Protein AF-A0A8J6J6Y8-F1 (afdb_monomer_lite)

Foldseek 3Di:
DLLEDDCLLCLLFLVQLCVVVVHDSVVSLVQVVVLLCVLHNPGDGHDAPPSSDDRSVVSNVSCVPDDPVSVVVRVVNSVQLVQQCVVCVVVSVVCVVVSVSVVSSVSSVPTGRPDDPDPPPPPPPDD

Organism: NCBI:txid2763053

Radius of gyration: 16.05 Å; chains: 1; bounding box: 37×55×37 Å

Structure (mmCIF, N/CA/C/O backbone):
data_AF-A0A8J6J6Y8-F1
#
_entry.id   AF-A0A8J6J6Y8-F1
#
loop_
_atom_site.group_PDB
_atom_site.id
_atom_site.type_symbol
_atom_site.label_atom_id
_atom_site.label_alt_id
_atom_site.label_comp_id
_atom_site.label_asym_id
_atom_site.label_entity_id
_atom_site.label_seq_id
_atom_site.pdbx_PDB_ins_code
_atom_site.Cartn_x
_atom_site.Cartn_y
_atom_site.Cartn_z
_atom_site.occupancy
_atom_site.B_iso_or_equiv
_atom_site.auth_seq_id
_atom_site.auth_comp_id
_atom_site.auth_asym_id
_atom_site.auth_atom_id
_atom_site.pdbx_PDB_model_num
ATOM 1 N N . MET A 1 1 ? 2.526 -1.814 -23.075 1.00 40.38 1 MET A N 1
ATOM 2 C CA . MET A 1 1 ? 2.090 -1.157 -21.821 1.00 40.38 1 MET A CA 1
ATOM 3 C C . MET A 1 1 ? 3.292 -1.077 -20.902 1.00 40.38 1 MET A C 1
ATOM 5 O O . MET A 1 1 ? 4.037 -2.046 -20.850 1.00 40.38 1 MET A O 1
ATOM 9 N N . LYS A 1 2 ? 3.522 0.053 -20.223 1.00 50.78 2 LYS A N 1
ATOM 10 C CA . LYS A 1 2 ? 4.503 0.088 -19.131 1.00 50.78 2 LYS A CA 1
ATOM 11 C C . LYS A 1 2 ? 3.920 -0.752 -17.997 1.00 50.78 2 LYS A C 1
ATOM 13 O O . LYS A 1 2 ? 2.890 -0.375 -17.447 1.00 50.78 2 LYS A O 1
ATOM 18 N N . ASN A 1 3 ? 4.520 -1.904 -17.711 1.00 62.97 3 ASN A N 1
ATOM 19 C CA . ASN A 1 3 ? 4.156 -2.694 -16.540 1.00 62.97 3 ASN A CA 1
ATOM 20 C C . ASN A 1 3 ? 4.501 -1.850 -15.311 1.00 62.97 3 ASN A C 1
ATOM 22 O O . ASN A 1 3 ? 5.673 -1.640 -15.021 1.00 62.97 3 ASN A O 1
ATOM 26 N N . THR A 1 4 ? 3.489 -1.317 -14.637 1.00 80.69 4 THR A N 1
ATOM 27 C CA . THR A 1 4 ? 3.646 -0.588 -13.378 1.00 80.69 4 THR A CA 1
ATOM 28 C C . THR A 1 4 ? 2.676 -1.159 -12.355 1.00 80.69 4 THR A C 1
ATOM 30 O O . THR A 1 4 ? 1.656 -1.751 -12.714 1.00 80.69 4 THR A O 1
ATOM 33 N N . ILE A 1 5 ? 3.015 -1.022 -11.081 1.00 91.75 5 ILE A N 1
ATOM 34 C CA . ILE A 1 5 ? 2.171 -1.463 -9.974 1.00 91.75 5 ILE A CA 1
ATOM 35 C C . ILE A 1 5 ? 1.119 -0.383 -9.714 1.00 91.75 5 ILE A C 1
ATOM 37 O O . ILE A 1 5 ? 1.456 0.789 -9.554 1.00 91.75 5 ILE A O 1
ATOM 41 N N . ASN A 1 6 ? -0.154 -0.779 -9.658 1.00 92.94 6 ASN A N 1
ATOM 42 C CA . ASN A 1 6 ? -1.210 0.083 -9.136 1.00 92.94 6 ASN A CA 1
ATOM 43 C C . ASN A 1 6 ? -1.207 0.001 -7.603 1.00 92.94 6 ASN A C 1
ATOM 45 O O . ASN A 1 6 ? -1.471 -1.062 -7.043 1.00 92.94 6 ASN A O 1
ATOM 49 N N . PHE A 1 7 ? -0.917 1.120 -6.939 1.00 96.56 7 PHE A N 1
ATOM 50 C CA . PHE A 1 7 ? -0.838 1.198 -5.480 1.00 96.56 7 PHE A CA 1
ATOM 51 C C . PHE A 1 7 ? -2.187 1.447 -4.794 1.00 96.56 7 PHE A C 1
ATOM 53 O O . PHE A 1 7 ? -2.309 1.159 -3.607 1.00 96.56 7 PHE A O 1
ATOM 60 N N . ASN A 1 8 ? -3.219 1.922 -5.503 1.00 96.94 8 ASN A N 1
ATOM 61 C CA . ASN A 1 8 ? -4.507 2.251 -4.876 1.00 96.94 8 ASN A CA 1
ATOM 62 C C . ASN A 1 8 ? -5.151 1.049 -4.154 1.00 96.94 8 ASN A C 1
ATOM 64 O O . ASN A 1 8 ? -5.543 1.216 -2.994 1.00 96.94 8 ASN A O 1
ATOM 68 N N . PRO A 1 9 ? -5.170 -0.174 -4.731 1.00 96.88 9 PRO A N 1
ATOM 69 C CA . PRO A 1 9 ? -5.658 -1.364 -4.029 1.00 96.88 9 PRO A CA 1
ATOM 70 C C . PRO A 1 9 ? -4.822 -1.757 -2.802 1.00 96.88 9 PRO A C 1
ATOM 72 O O . PRO A 1 9 ? -5.312 -2.471 -1.935 1.00 96.88 9 PRO A O 1
ATOM 75 N N . LEU A 1 10 ? -3.573 -1.286 -2.703 1.00 97.44 10 LEU A N 1
ATOM 76 C CA . LEU A 1 10 ? -2.666 -1.568 -1.584 1.00 97.44 10 LEU A CA 1
ATOM 77 C C . LEU A 1 10 ? -2.841 -0.589 -0.411 1.00 97.44 10 LEU A C 1
ATOM 79 O O . LEU A 1 10 ? -2.129 -0.684 0.589 1.00 97.44 10 LEU A O 1
ATOM 83 N N . THR A 1 11 ? -3.792 0.345 -0.497 1.00 98.25 11 THR A N 1
ATOM 84 C CA . THR A 1 11 ? -4.048 1.331 0.564 1.00 98.25 11 THR A CA 1
ATOM 85 C C . THR A 1 11 ? -4.432 0.685 1.901 1.00 98.25 11 THR A C 1
ATOM 87 O O . THR A 1 11 ? -3.852 1.066 2.912 1.00 98.25 11 THR A O 1
ATOM 90 N N . PRO A 1 12 ? -5.307 -0.334 1.975 1.00 98.50 12 PRO A N 1
ATOM 91 C CA . PRO A 1 12 ? -5.529 -1.041 3.238 1.00 98.50 12 PRO A CA 1
ATOM 92 C C . PRO A 1 12 ? -4.272 -1.775 3.730 1.00 98.50 12 PRO A C 1
ATOM 94 O O . PRO A 1 12 ? -3.987 -1.779 4.926 1.00 98.50 12 PRO A O 1
ATOM 97 N N . ALA A 1 13 ? -3.479 -2.343 2.814 1.00 98.19 13 ALA A N 1
ATOM 98 C CA . ALA A 1 13 ? -2.278 -3.104 3.152 1.00 98.19 13 ALA A CA 1
ATOM 99 C C . ALA A 1 13 ? -1.204 -2.242 3.836 1.00 98.19 13 ALA A C 1
ATOM 101 O O . ALA A 1 13 ? -0.599 -2.692 4.804 1.00 98.19 13 ALA A O 1
ATOM 102 N N . VAL A 1 14 ? -0.984 -0.990 3.407 1.00 98.19 14 VAL A N 1
ATOM 103 C CA . VAL A 1 14 ? 0.005 -0.118 4.076 1.00 98.19 14 VAL A CA 1
ATOM 104 C C . VAL A 1 14 ? -0.416 0.274 5.492 1.00 98.19 14 VAL A C 1
ATOM 106 O O . VAL A 1 14 ? 0.434 0.360 6.375 1.00 98.19 14 VAL A O 1
ATOM 109 N N . PHE A 1 15 ? -1.718 0.444 5.737 1.00 98.38 15 PHE A N 1
ATOM 110 C CA . PHE A 1 15 ? -2.241 0.670 7.087 1.00 98.38 15 PHE A CA 1
ATOM 111 C C . PHE A 1 15 ? -2.091 -0.588 7.945 1.00 98.38 15 PHE A C 1
ATOM 113 O O . PHE A 1 15 ? -1.621 -0.496 9.076 1.00 98.38 15 PHE A O 1
ATOM 120 N N . ALA A 1 16 ? -2.396 -1.763 7.390 1.00 98.19 16 ALA A N 1
ATOM 121 C CA . ALA A 1 16 ? -2.228 -3.038 8.077 1.00 98.19 16 ALA A CA 1
ATOM 122 C C . ALA A 1 16 ? -0.757 -3.333 8.421 1.00 98.19 16 ALA A C 1
ATOM 124 O O . ALA A 1 16 ? -0.476 -3.846 9.502 1.00 98.19 16 ALA A O 1
ATOM 125 N N . VAL A 1 17 ? 0.191 -2.991 7.540 1.00 98.31 17 VAL A N 1
ATOM 126 C CA . VAL A 1 17 ? 1.634 -3.064 7.831 1.00 98.31 17 VAL A CA 1
ATOM 127 C C . VAL A 1 17 ? 2.016 -2.051 8.914 1.00 98.31 17 VAL A C 1
ATOM 129 O O . VAL A 1 17 ? 2.702 -2.415 9.867 1.00 98.31 17 VAL A O 1
ATOM 132 N N . GLY A 1 18 ? 1.566 -0.798 8.808 1.00 97.75 18 GLY A N 1
ATOM 133 C CA . GLY A 1 18 ? 1.883 0.247 9.785 1.00 97.75 18 GLY A CA 1
ATOM 134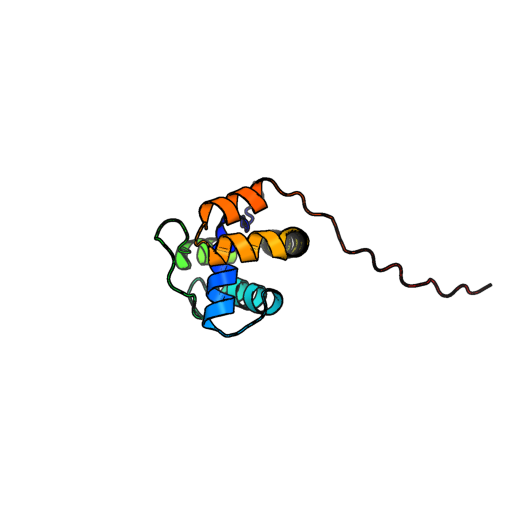 C C . GLY A 1 18 ? 1.399 -0.092 11.193 1.00 97.75 18 GLY A C 1
ATOM 135 O O . GLY A 1 18 ? 2.180 -0.046 12.140 1.00 97.75 18 GLY A O 1
ATOM 136 N N . GLU A 1 19 ? 0.143 -0.520 11.324 1.00 97.38 19 GLU A N 1
ATOM 137 C CA . GLU A 1 19 ? -0.449 -0.917 12.604 1.00 97.38 19 GLU A CA 1
ATOM 138 C C . GLU A 1 19 ? 0.258 -2.142 13.197 1.00 97.38 19 GLU A C 1
ATOM 140 O O . GLU A 1 19 ? 0.590 -2.159 14.381 1.00 97.38 19 GLU A O 1
ATOM 145 N N . LYS A 1 20 ? 0.562 -3.153 12.374 1.00 98.00 20 LYS A N 1
ATOM 146 C CA . LYS A 1 20 ? 1.191 -4.393 12.846 1.00 98.00 20 LYS A CA 1
ATOM 147 C C . LYS A 1 20 ? 2.633 -4.206 13.320 1.00 98.00 20 LYS A C 1
ATOM 149 O O . LYS A 1 20 ? 3.080 -4.963 14.179 1.00 98.00 20 LYS A O 1
ATOM 154 N N . ASN A 1 21 ? 3.350 -3.230 12.766 1.00 97.19 21 ASN A N 1
ATOM 155 C CA . ASN A 1 21 ? 4.752 -2.968 13.098 1.00 97.19 21 ASN A CA 1
ATOM 156 C C . ASN A 1 21 ? 4.953 -1.727 13.984 1.00 97.19 21 ASN A C 1
ATOM 158 O O . ASN A 1 21 ? 6.102 -1.381 14.261 1.00 97.19 21 ASN A O 1
ATOM 162 N N . ASP A 1 22 ? 3.873 -1.071 14.424 1.00 96.69 22 ASP A N 1
ATOM 163 C CA . ASP A 1 22 ? 3.904 0.186 15.185 1.00 96.69 22 ASP A CA 1
ATOM 164 C C . ASP A 1 22 ? 4.743 1.270 14.481 1.00 96.69 22 ASP A C 1
ATOM 166 O O . ASP A 1 22 ? 5.762 1.754 14.984 1.00 96.69 22 ASP A O 1
ATOM 170 N N . ARG A 1 23 ? 4.379 1.579 13.231 1.00 96.88 23 ARG A N 1
ATOM 171 C CA . ARG A 1 23 ? 5.089 2.538 12.371 1.00 96.88 23 ARG A CA 1
ATOM 172 C C . ARG A 1 23 ? 4.140 3.536 11.731 1.00 96.88 23 ARG A C 1
ATOM 174 O O . ARG A 1 23 ? 2.995 3.221 11.413 1.00 96.88 23 ARG A O 1
ATOM 181 N N . ASP A 1 24 ? 4.651 4.742 11.488 1.00 93.56 24 ASP A N 1
ATOM 182 C CA . ASP A 1 24 ? 3.952 5.720 10.663 1.00 93.56 24 ASP A CA 1
ATOM 183 C C . ASP A 1 24 ? 3.837 5.243 9.203 1.00 93.56 24 ASP A C 1
ATOM 185 O O . ASP A 1 24 ? 4.587 4.380 8.742 1.00 93.56 24 ASP A O 1
ATOM 189 N N . ILE A 1 25 ? 2.897 5.830 8.457 1.00 92.00 25 ILE A N 1
ATOM 190 C CA . ILE A 1 25 ? 2.593 5.423 7.076 1.00 92.00 25 ILE A CA 1
ATOM 191 C C . ILE A 1 25 ? 3.774 5.622 6.116 1.00 92.00 25 ILE A C 1
ATOM 193 O O . ILE A 1 25 ? 3.871 4.900 5.126 1.00 92.00 25 ILE A O 1
ATOM 197 N N . GLY A 1 26 ? 4.678 6.569 6.387 1.00 92.06 26 GLY A N 1
ATOM 198 C CA . GLY A 1 26 ? 5.881 6.753 5.577 1.00 92.06 26 GLY A CA 1
ATOM 199 C C . GLY A 1 26 ? 6.794 5.535 5.672 1.00 92.06 26 GLY A C 1
ATOM 200 O O . GLY A 1 26 ? 7.119 4.934 4.651 1.00 92.06 26 GLY A O 1
ATOM 201 N N . VAL A 1 27 ? 7.120 5.120 6.896 1.00 95.94 27 VAL A N 1
ATOM 202 C CA . VAL A 1 27 ? 7.929 3.914 7.138 1.00 95.94 27 VAL A CA 1
ATOM 203 C C . VAL A 1 27 ? 7.184 2.647 6.702 1.00 95.94 27 VAL A C 1
ATOM 205 O O . VAL A 1 27 ? 7.776 1.758 6.091 1.00 95.94 27 VAL A O 1
ATOM 208 N N . ALA A 1 28 ? 5.874 2.565 6.940 1.00 97.44 28 ALA A N 1
ATOM 209 C CA . ALA A 1 28 ? 5.064 1.431 6.501 1.00 97.44 28 ALA A CA 1
ATOM 210 C C . ALA A 1 28 ? 5.049 1.270 4.970 1.00 97.44 28 ALA A C 1
ATOM 212 O O . ALA A 1 28 ? 5.009 0.145 4.473 1.00 97.44 28 ALA A O 1
ATOM 213 N N . ALA A 1 29 ? 5.118 2.367 4.206 1.00 97.31 29 ALA A N 1
ATOM 214 C CA . ALA A 1 29 ? 5.209 2.313 2.749 1.00 97.31 29 ALA A CA 1
ATOM 215 C C . ALA A 1 29 ? 6.545 1.723 2.270 1.00 97.31 29 ALA A C 1
ATOM 217 O O . ALA A 1 29 ? 6.556 0.932 1.324 1.00 97.31 29 ALA A O 1
ATOM 218 N N . ASP A 1 30 ? 7.654 2.033 2.947 1.00 97.62 30 ASP A N 1
ATOM 219 C CA . ASP A 1 30 ? 8.953 1.411 2.669 1.00 97.62 30 ASP A CA 1
ATOM 220 C C . ASP A 1 30 ? 8.932 -0.093 2.987 1.00 97.62 30 ASP A C 1
ATOM 222 O O . ASP A 1 30 ? 9.410 -0.908 2.192 1.00 97.62 30 ASP A O 1
ATOM 226 N N . MET A 1 31 ? 8.305 -0.476 4.103 1.00 98.38 31 MET A N 1
ATOM 227 C CA . MET A 1 31 ? 8.109 -1.877 4.496 1.00 98.38 31 MET A CA 1
ATOM 228 C C . MET A 1 31 ? 7.228 -2.641 3.495 1.00 98.38 31 MET A C 1
ATOM 230 O O . MET A 1 31 ? 7.562 -3.761 3.100 1.00 98.38 31 MET A O 1
ATOM 234 N N . LEU A 1 32 ? 6.138 -2.024 3.025 1.00 98.12 32 LEU A N 1
ATOM 235 C CA . LEU A 1 32 ? 5.280 -2.567 1.969 1.00 98.12 32 LEU A CA 1
ATOM 236 C C . LEU A 1 32 ? 6.072 -2.771 0.669 1.00 98.12 32 LEU A C 1
ATOM 238 O O . LEU A 1 32 ? 5.975 -3.822 0.036 1.00 98.12 32 LEU A O 1
ATOM 242 N N . MET A 1 33 ? 6.890 -1.792 0.278 1.00 97.88 33 MET A N 1
ATOM 243 C CA . MET A 1 33 ? 7.750 -1.913 -0.900 1.00 97.88 33 MET A CA 1
ATOM 244 C C . MET A 1 33 ? 8.794 -3.015 -0.756 1.00 97.88 33 MET A C 1
ATOM 246 O O . MET A 1 33 ? 9.106 -3.678 -1.745 1.00 97.88 33 MET A O 1
ATOM 250 N N . GLN A 1 34 ? 9.328 -3.244 0.443 1.00 98.06 34 GLN A N 1
ATOM 251 C CA . GLN A 1 34 ? 10.205 -4.382 0.693 1.00 98.06 34 GLN A CA 1
ATOM 252 C C . GLN A 1 34 ? 9.464 -5.711 0.490 1.00 98.06 34 GLN A C 1
ATOM 254 O O . GLN A 1 34 ? 9.981 -6.570 -0.221 1.00 98.06 34 GLN A O 1
ATOM 259 N N . ASN A 1 35 ? 8.235 -5.852 0.999 1.00 98.31 35 ASN A N 1
ATOM 260 C CA . ASN A 1 35 ? 7.421 -7.051 0.755 1.00 98.31 35 ASN A CA 1
ATOM 261 C C . ASN A 1 35 ? 7.194 -7.296 -0.744 1.00 98.31 35 ASN A C 1
ATOM 263 O O . ASN A 1 35 ? 7.330 -8.421 -1.224 1.00 98.31 35 ASN A O 1
ATOM 267 N N . ILE A 1 36 ? 6.910 -6.232 -1.505 1.00 97.69 36 ILE A N 1
ATOM 268 C CA . ILE A 1 36 ? 6.773 -6.299 -2.967 1.00 97.69 36 ILE A CA 1
ATOM 269 C C . ILE A 1 36 ? 8.081 -6.760 -3.616 1.00 97.69 36 ILE A C 1
ATOM 271 O O . ILE A 1 36 ? 8.061 -7.670 -4.437 1.00 97.69 36 ILE A O 1
ATOM 275 N N . ARG A 1 37 ? 9.223 -6.162 -3.255 1.00 97.44 37 ARG A N 1
ATOM 276 C CA . ARG A 1 37 ? 10.536 -6.512 -3.829 1.00 97.44 37 ARG A CA 1
ATOM 277 C C . ARG A 1 37 ? 10.920 -7.960 -3.553 1.00 97.44 37 ARG A C 1
ATOM 279 O O . ARG A 1 37 ? 11.509 -8.601 -4.417 1.00 97.44 37 ARG A O 1
ATOM 286 N N . GLU A 1 38 ? 10.595 -8.460 -2.366 1.00 97.69 38 GLU A N 1
ATOM 287 C CA . GLU A 1 38 ? 10.905 -9.830 -1.961 1.00 97.69 38 GLU A CA 1
ATOM 288 C C . GLU A 1 38 ? 9.854 -10.850 -2.422 1.00 97.69 38 GLU A C 1
ATOM 290 O O . GLU A 1 38 ? 10.103 -12.053 -2.368 1.00 97.69 38 GLU A O 1
ATOM 295 N N . GLY A 1 39 ? 8.682 -10.394 -2.873 1.00 97.81 39 GLY A N 1
ATOM 296 C CA . GLY A 1 39 ? 7.570 -11.259 -3.266 1.00 97.81 39 GLY A CA 1
ATOM 297 C C . GLY A 1 39 ? 7.013 -12.107 -2.123 1.00 97.81 39 GLY A C 1
ATOM 298 O O . GLY A 1 39 ? 6.434 -13.166 -2.360 1.00 97.81 39 GLY A O 1
ATOM 299 N N . ARG A 1 40 ? 7.204 -11.658 -0.881 1.00 97.94 40 ARG A N 1
ATOM 300 C CA . ARG A 1 40 ? 6.748 -12.322 0.344 1.00 97.94 40 ARG A CA 1
ATOM 301 C C . ARG A 1 40 ? 6.541 -11.298 1.452 1.00 97.94 40 ARG A C 1
ATOM 303 O O . ARG A 1 40 ? 7.034 -10.176 1.383 1.00 97.94 40 ARG A O 1
ATOM 310 N N . GLU A 1 41 ? 5.880 -11.722 2.515 1.00 96.50 41 GLU A N 1
ATOM 311 C CA . GLU A 1 41 ? 5.714 -10.922 3.723 1.00 96.50 41 GLU A CA 1
ATOM 312 C C . GLU A 1 41 ? 7.004 -10.937 4.562 1.00 96.50 41 GLU A C 1
ATOM 314 O O . GLU A 1 41 ? 7.205 -11.791 5.423 1.00 96.50 41 GLU A O 1
ATOM 319 N N . ALA A 1 42 ? 7.936 -10.034 4.251 1.00 96.44 42 ALA A N 1
ATOM 320 C CA . ALA A 1 42 ? 9.150 -9.814 5.042 1.00 96.44 42 ALA A CA 1
ATOM 321 C C . ALA A 1 42 ? 8.867 -8.947 6.280 1.00 96.44 42 ALA A C 1
ATOM 323 O O . ALA A 1 42 ? 9.456 -9.147 7.340 1.00 96.44 42 ALA A O 1
ATOM 324 N N . ASN A 1 43 ? 7.932 -8.013 6.127 1.00 97.62 43 ASN A N 1
ATOM 325 C CA . ASN A 1 43 ? 7.366 -7.159 7.153 1.00 97.62 43 ASN A CA 1
ATOM 326 C C . ASN A 1 43 ? 5.911 -7.564 7.381 1.00 97.62 43 ASN A C 1
ATOM 328 O O . ASN A 1 43 ? 5.125 -7.584 6.432 1.00 97.62 43 ASN A O 1
ATOM 332 N N . THR A 1 44 ? 5.562 -7.863 8.631 1.00 96.38 44 THR A N 1
ATOM 333 C CA . THR A 1 44 ? 4.254 -8.434 8.978 1.00 96.38 44 THR A CA 1
ATOM 334 C C . THR A 1 44 ? 3.116 -7.476 8.628 1.00 96.38 44 THR A C 1
ATOM 336 O O . THR A 1 44 ? 3.192 -6.286 8.925 1.00 96.38 44 THR A O 1
ATOM 339 N N . MET A 1 45 ? 2.041 -7.985 8.048 1.00 96.12 45 MET A N 1
ATOM 340 C CA . MET A 1 45 ? 0.804 -7.270 7.767 1.00 96.12 45 MET A CA 1
ATOM 341 C C . MET A 1 45 ? -0.280 -7.748 8.739 1.00 96.12 45 MET A C 1
ATOM 343 O O . MET A 1 45 ? -0.352 -8.924 9.087 1.00 96.12 45 MET A O 1
ATOM 347 N N . GLY A 1 46 ? -1.116 -6.831 9.225 1.00 93.75 46 GLY A N 1
ATOM 348 C CA . GLY A 1 46 ? -2.327 -7.209 9.955 1.00 93.75 46 GLY A CA 1
ATOM 349 C C . GLY A 1 46 ? -3.316 -7.983 9.074 1.00 93.75 46 GLY A C 1
ATOM 350 O O . GLY A 1 46 ? -3.300 -7.861 7.848 1.00 93.75 46 GLY A O 1
ATOM 351 N N . ASP A 1 47 ? -4.203 -8.754 9.704 1.00 93.69 47 ASP A N 1
ATOM 352 C CA . ASP A 1 47 ? -5.228 -9.511 8.985 1.00 93.69 47 ASP A CA 1
ATOM 353 C C . ASP A 1 47 ? -6.200 -8.576 8.256 1.00 93.69 47 ASP A C 1
ATOM 355 O O . ASP A 1 47 ? -6.777 -7.656 8.841 1.00 93.69 47 ASP A O 1
ATOM 359 N N . LEU A 1 48 ? -6.419 -8.856 6.972 1.00 96.94 48 LEU A N 1
ATOM 360 C CA . LEU A 1 48 ? -7.395 -8.177 6.125 1.00 96.94 48 LEU A CA 1
ATOM 361 C C . LEU A 1 48 ? -8.351 -9.196 5.491 1.00 96.94 48 LEU A C 1
ATOM 363 O O . LEU A 1 48 ? -7.965 -10.353 5.279 1.00 96.94 48 LEU A O 1
ATOM 367 N N . PRO A 1 49 ? -9.583 -8.781 5.132 1.00 96.94 49 PRO A N 1
ATOM 368 C CA . PRO A 1 49 ? -10.462 -9.592 4.299 1.00 96.94 49 PRO A CA 1
ATOM 369 C C . PRO A 1 49 ? -9.763 -9.999 3.000 1.00 96.94 49 PRO A C 1
ATOM 371 O O . PRO A 1 49 ? -8.972 -9.229 2.460 1.00 96.94 49 PRO A O 1
ATOM 374 N N . ILE A 1 50 ? -10.105 -11.175 2.467 1.00 95.31 50 ILE A N 1
ATOM 375 C CA . ILE A 1 50 ? -9.478 -11.767 1.268 1.00 95.31 50 ILE A CA 1
ATOM 376 C C . ILE A 1 50 ? -9.389 -10.772 0.098 1.00 95.31 50 ILE A C 1
ATOM 378 O O . ILE A 1 50 ? -8.382 -10.743 -0.600 1.00 95.31 50 ILE A O 1
ATOM 382 N N . ALA A 1 51 ? -10.398 -9.912 -0.081 1.00 95.12 51 ALA A N 1
ATOM 383 C CA . ALA A 1 51 ? -10.427 -8.894 -1.136 1.00 95.12 51 ALA A CA 1
ATOM 384 C C . ALA A 1 51 ? -9.298 -7.843 -1.049 1.00 95.12 51 ALA A C 1
ATOM 386 O O . ALA A 1 51 ? -8.969 -7.224 -2.058 1.00 95.12 51 ALA A O 1
ATOM 387 N N . HIS A 1 52 ? -8.697 -7.651 0.129 1.00 96.94 52 HIS A N 1
ATOM 388 C CA . HIS A 1 52 ? -7.619 -6.686 0.379 1.00 96.94 52 HIS A CA 1
ATOM 389 C C . HIS A 1 52 ? -6.302 -7.349 0.797 1.00 96.94 52 HIS A C 1
ATOM 391 O O . HIS A 1 52 ? -5.351 -6.656 1.159 1.00 96.94 52 HIS A O 1
ATOM 397 N N . GLN A 1 53 ? -6.231 -8.682 0.758 1.00 95.31 53 GLN A N 1
ATOM 398 C CA . GLN A 1 53 ? -4.964 -9.384 0.919 1.00 95.31 53 GLN A CA 1
ATOM 399 C C . GLN A 1 53 ? -4.088 -9.177 -0.317 1.00 95.31 53 GLN A C 1
ATOM 401 O O . GLN A 1 53 ? -4.577 -9.025 -1.438 1.00 95.31 53 GLN A O 1
ATOM 406 N N . VAL A 1 54 ? -2.773 -9.181 -0.111 1.00 96.19 54 VAL A N 1
ATOM 407 C CA . VAL A 1 54 ? -1.813 -8.996 -1.197 1.00 96.19 54 VAL A CA 1
ATOM 408 C C . VAL A 1 54 ? -1.250 -10.346 -1.617 1.00 96.19 54 VAL A C 1
ATOM 410 O O . VAL A 1 54 ? -0.674 -11.077 -0.815 1.00 96.19 54 VAL A O 1
ATOM 413 N N . ASP A 1 55 ? -1.371 -10.661 -2.905 1.00 96.19 55 ASP A N 1
ATOM 414 C CA . ASP A 1 55 ? -0.678 -11.792 -3.523 1.00 96.19 55 ASP A CA 1
ATOM 415 C C . ASP A 1 55 ? 0.805 -11.429 -3.717 1.00 96.19 55 ASP A C 1
ATOM 417 O O . ASP A 1 55 ? 1.229 -10.966 -4.786 1.00 96.19 55 ASP A O 1
ATOM 421 N N . TRP A 1 56 ? 1.586 -11.575 -2.639 1.00 96.94 56 TRP A N 1
ATOM 422 C CA . TRP A 1 56 ? 3.010 -11.233 -2.620 1.00 96.94 56 TRP A CA 1
ATOM 423 C C . TRP A 1 56 ? 3.813 -11.962 -3.708 1.00 96.94 56 TRP A C 1
ATOM 425 O O . TRP A 1 56 ? 4.553 -11.285 -4.431 1.00 96.94 56 TRP A O 1
ATOM 435 N N . PRO A 1 57 ? 3.660 -13.289 -3.912 1.00 97.50 57 PRO A N 1
ATOM 436 C CA . PRO A 1 57 ? 4.407 -13.990 -4.952 1.00 97.50 57 PRO A CA 1
ATOM 437 C C . PRO A 1 57 ? 4.127 -13.436 -6.350 1.00 97.50 57 PRO A C 1
ATOM 439 O O . PRO A 1 57 ? 5.053 -13.254 -7.149 1.00 97.50 57 PRO A O 1
ATOM 442 N N . ARG A 1 58 ? 2.863 -13.118 -6.657 1.00 95.94 58 ARG A N 1
ATOM 443 C CA . ARG A 1 58 ? 2.488 -12.554 -7.956 1.00 95.94 58 ARG A CA 1
ATOM 444 C C . ARG A 1 58 ? 3.062 -11.158 -8.160 1.00 95.94 58 ARG A C 1
ATOM 446 O O . ARG A 1 58 ? 3.664 -10.909 -9.207 1.00 95.94 58 ARG A O 1
ATOM 453 N N . ILE A 1 59 ? 2.876 -10.250 -7.200 1.00 95.69 59 ILE A N 1
ATOM 454 C CA . ILE A 1 59 ? 3.343 -8.864 -7.344 1.00 95.69 59 ILE A CA 1
ATOM 455 C C . ILE A 1 59 ? 4.875 -8.781 -7.332 1.00 95.69 59 ILE A C 1
ATOM 457 O O . ILE A 1 59 ? 5.445 -8.021 -8.114 1.00 95.69 59 ILE A O 1
ATOM 461 N N . GLY A 1 60 ? 5.553 -9.623 -6.545 1.00 96.94 60 GLY A N 1
ATOM 462 C CA . GLY A 1 60 ? 7.012 -9.695 -6.532 1.00 96.94 60 GLY A CA 1
ATOM 463 C C . GLY A 1 60 ? 7.595 -10.268 -7.814 1.00 96.94 60 GLY A C 1
ATOM 464 O O . GLY A 1 60 ? 8.534 -9.695 -8.364 1.00 96.94 60 GLY A O 1
ATOM 465 N N . LYS A 1 61 ? 6.988 -11.320 -8.383 1.00 96.00 61 LYS A N 1
ATOM 466 C CA . LYS A 1 61 ? 7.366 -11.815 -9.717 1.00 96.00 61 LYS A CA 1
ATOM 467 C C . LYS A 1 61 ? 7.176 -10.739 -10.788 1.00 96.00 61 LYS A C 1
ATOM 469 O O . LYS A 1 61 ? 8.027 -10.597 -11.665 1.00 96.00 61 LYS A O 1
ATOM 474 N N . ALA A 1 62 ? 6.086 -9.973 -10.712 1.00 94.75 62 ALA A N 1
ATOM 475 C CA . ALA A 1 62 ? 5.839 -8.866 -11.629 1.00 94.75 62 ALA A CA 1
ATOM 476 C C . ALA A 1 62 ? 6.900 -7.761 -11.491 1.00 94.75 62 ALA A C 1
ATOM 478 O O . ALA A 1 62 ? 7.407 -7.300 -12.508 1.00 94.75 62 ALA A O 1
ATOM 479 N N . TYR A 1 63 ? 7.275 -7.382 -10.264 1.00 95.50 63 TYR A N 1
ATOM 480 C CA . TYR A 1 63 ? 8.329 -6.396 -10.001 1.00 95.50 63 TYR A CA 1
ATOM 481 C C . TYR A 1 63 ? 9.715 -6.880 -10.461 1.00 95.50 63 TYR A C 1
ATOM 483 O O . TYR A 1 63 ? 10.456 -6.134 -11.100 1.00 95.50 63 TYR A O 1
ATOM 491 N N . ALA A 1 64 ? 10.067 -8.138 -10.184 1.00 95.62 64 ALA A N 1
ATOM 492 C CA . ALA A 1 64 ? 11.352 -8.724 -10.566 1.00 95.62 64 ALA A CA 1
ATOM 493 C C . ALA A 1 64 ? 11.540 -8.805 -12.091 1.00 95.62 64 ALA A C 1
ATOM 495 O O . ALA A 1 64 ? 12.660 -8.671 -12.579 1.00 95.62 64 ALA A O 1
ATOM 496 N N . ALA A 1 65 ? 10.447 -8.982 -12.841 1.00 95.50 65 ALA A N 1
ATOM 497 C CA . ALA A 1 65 ? 10.450 -9.000 -14.302 1.00 95.50 65 ALA A CA 1
ATOM 498 C C . ALA A 1 65 ? 10.585 -7.606 -14.947 1.00 95.50 65 ALA A C 1
ATOM 500 O O . ALA A 1 65 ? 10.718 -7.517 -16.167 1.00 95.50 65 ALA A O 1
ATOM 501 N N . MET A 1 66 ? 10.523 -6.521 -14.166 1.00 94.75 66 MET A N 1
ATOM 502 C CA . MET A 1 66 ? 10.685 -5.162 -14.686 1.00 94.75 66 MET A CA 1
ATOM 503 C C . MET A 1 66 ? 12.155 -4.840 -14.955 1.00 94.75 66 MET A C 1
ATOM 505 O O . MET A 1 66 ? 13.049 -5.186 -14.177 1.00 94.75 66 MET A O 1
ATOM 509 N N . ASP A 1 67 ? 12.389 -4.106 -16.037 1.00 95.06 67 ASP A N 1
ATOM 510 C CA . ASP A 1 67 ? 13.661 -3.446 -16.298 1.00 95.06 67 ASP A CA 1
ATOM 511 C C . ASP A 1 67 ? 13.859 -2.231 -15.370 1.00 95.06 67 ASP A C 1
ATOM 513 O O . ASP A 1 67 ? 13.030 -1.906 -14.513 1.00 95.06 67 ASP A O 1
ATOM 517 N N . GLU A 1 68 ? 14.996 -1.552 -15.508 1.00 93.44 68 GLU A N 1
ATOM 518 C CA . GLU A 1 68 ? 15.302 -0.361 -14.713 1.00 93.44 68 GLU A CA 1
ATOM 519 C C . GLU A 1 68 ? 14.261 0.752 -14.906 1.00 93.44 68 GLU A C 1
ATOM 521 O O . GLU A 1 68 ? 13.819 1.360 -13.929 1.00 93.44 68 GLU A O 1
ATOM 526 N N . ALA A 1 69 ? 13.806 0.971 -16.142 1.00 93.38 69 ALA A N 1
ATOM 527 C CA . ALA A 1 69 ? 12.793 1.973 -16.453 1.00 93.38 69 ALA A CA 1
ATOM 528 C C . ALA A 1 69 ? 11.441 1.656 -15.789 1.00 93.38 69 ALA A C 1
ATOM 530 O O . ALA A 1 69 ? 10.792 2.555 -15.248 1.00 93.38 69 ALA A O 1
ATOM 531 N N . GLY A 1 70 ? 11.028 0.386 -15.780 1.00 93.81 70 GLY A N 1
ATOM 532 C CA . GLY A 1 70 ? 9.833 -0.091 -15.091 1.00 93.81 70 GLY A CA 1
ATOM 533 C C . GLY A 1 70 ? 9.940 0.075 -13.578 1.00 93.81 70 GLY A C 1
ATOM 534 O O . GLY A 1 70 ? 9.042 0.642 -12.958 1.00 93.81 70 GLY A O 1
ATOM 535 N N . ARG A 1 71 ? 11.075 -0.306 -12.978 1.00 94.19 71 ARG A N 1
ATOM 536 C CA . ARG A 1 71 ? 11.315 -0.098 -11.539 1.00 94.19 71 ARG A CA 1
ATOM 537 C C . ARG A 1 71 ? 11.334 1.382 -11.159 1.00 94.19 71 ARG A C 1
ATOM 539 O O . ARG A 1 71 ? 10.796 1.751 -10.115 1.00 94.19 71 ARG A O 1
ATOM 546 N N . LYS A 1 72 ? 11.881 2.250 -12.016 1.00 93.56 72 LYS A N 1
ATOM 547 C CA . LYS A 1 72 ? 11.794 3.702 -11.826 1.00 93.56 72 LYS A CA 1
ATOM 548 C C . LYS A 1 72 ? 10.337 4.178 -11.861 1.00 93.56 72 LYS A C 1
ATOM 550 O O . LYS A 1 72 ? 9.935 4.929 -10.979 1.00 93.56 72 LYS A O 1
ATOM 555 N N . ALA A 1 73 ? 9.540 3.711 -12.822 1.00 94.12 73 ALA A N 1
ATOM 556 C CA . ALA A 1 73 ? 8.121 4.059 -12.911 1.00 94.12 73 ALA A CA 1
ATOM 557 C C . ALA A 1 73 ? 7.318 3.597 -11.681 1.00 94.12 73 ALA A C 1
ATOM 559 O O . ALA A 1 73 ? 6.422 4.314 -11.238 1.00 94.12 73 ALA A O 1
ATOM 560 N N . VAL A 1 74 ? 7.665 2.448 -11.089 1.00 94.94 74 VAL A N 1
ATOM 561 C CA . VAL A 1 74 ? 7.085 1.993 -9.814 1.00 94.94 74 VAL A CA 1
ATOM 562 C C . VAL A 1 74 ? 7.426 2.957 -8.678 1.00 94.94 74 VAL A C 1
ATOM 564 O O . VAL A 1 74 ? 6.532 3.341 -7.931 1.00 94.94 74 VAL A O 1
ATOM 567 N N . ASN A 1 75 ? 8.682 3.398 -8.562 1.00 93.50 75 ASN A N 1
ATOM 568 C CA . ASN A 1 75 ? 9.074 4.376 -7.539 1.00 93.50 75 ASN A CA 1
ATOM 569 C C . ASN A 1 75 ? 8.389 5.741 -7.748 1.00 93.50 75 ASN A C 1
ATOM 571 O O . ASN A 1 75 ? 7.956 6.372 -6.784 1.00 93.50 75 ASN A O 1
ATOM 575 N N . ASP A 1 76 ? 8.253 6.196 -8.997 1.00 93.38 76 ASP A N 1
ATOM 576 C CA . ASP A 1 76 ? 7.519 7.425 -9.320 1.00 93.38 76 ASP A CA 1
ATOM 577 C C . ASP A 1 76 ? 6.030 7.292 -8.919 1.00 93.38 76 ASP A C 1
ATOM 579 O O . ASP A 1 76 ? 5.467 8.204 -8.308 1.00 93.38 76 ASP A O 1
ATOM 583 N N . GLY A 1 77 ? 5.419 6.129 -9.184 1.00 94.50 77 GLY A N 1
ATOM 584 C CA . GLY A 1 77 ? 4.051 5.795 -8.776 1.00 94.50 77 GLY A CA 1
ATOM 585 C C . GLY A 1 77 ? 3.862 5.723 -7.259 1.00 94.50 77 GLY A C 1
ATOM 586 O O . GLY A 1 77 ? 2.896 6.282 -6.743 1.00 94.50 77 GLY A O 1
ATOM 587 N N . LEU A 1 78 ? 4.810 5.121 -6.533 1.00 95.06 78 LEU A N 1
ATOM 588 C CA . LEU A 1 78 ? 4.822 5.090 -5.067 1.00 95.06 78 LEU A CA 1
ATOM 589 C C . LEU A 1 78 ? 4.809 6.511 -4.495 1.00 95.06 78 LEU A C 1
ATOM 591 O O . LEU A 1 78 ? 4.018 6.822 -3.608 1.00 95.06 78 LEU A O 1
ATOM 595 N N . ASN A 1 79 ? 5.659 7.392 -5.027 1.00 93.50 79 ASN A N 1
ATOM 596 C CA . ASN A 1 79 ? 5.748 8.778 -4.577 1.00 93.50 79 ASN A CA 1
ATOM 597 C C . ASN A 1 79 ? 4.452 9.560 -4.843 1.00 93.50 79 ASN A C 1
ATOM 599 O O . ASN A 1 79 ? 4.019 10.324 -3.981 1.00 93.50 79 ASN A O 1
ATOM 603 N N . ALA A 1 80 ? 3.824 9.373 -6.007 1.00 94.62 80 ALA A N 1
ATOM 604 C CA . ALA A 1 80 ? 2.529 9.983 -6.324 1.00 94.62 80 ALA A CA 1
ATOM 605 C C . ALA A 1 80 ? 1.413 9.478 -5.394 1.00 94.62 80 ALA A C 1
ATOM 607 O O . ALA A 1 80 ? 0.644 10.266 -4.836 1.00 94.62 80 ALA A O 1
ATOM 608 N N . TRP A 1 81 ? 1.369 8.168 -5.152 1.00 96.56 81 TRP A N 1
ATOM 609 C CA . TRP A 1 81 ? 0.418 7.561 -4.227 1.00 96.56 81 TRP A CA 1
ATOM 610 C C . TRP A 1 81 ? 0.622 8.052 -2.786 1.00 96.56 81 TRP A C 1
ATOM 612 O O . TRP A 1 81 ? -0.348 8.436 -2.137 1.00 96.56 81 TRP A O 1
ATOM 622 N N . LEU A 1 82 ? 1.866 8.176 -2.304 1.00 95.25 82 LEU A N 1
ATOM 623 C CA . LEU A 1 82 ? 2.163 8.723 -0.973 1.00 95.25 82 LEU A CA 1
ATOM 624 C C . LEU A 1 82 ? 1.696 10.172 -0.805 1.00 95.25 82 LEU A C 1
ATOM 626 O O . LEU A 1 82 ? 1.159 10.525 0.245 1.00 95.25 82 LEU A O 1
ATOM 630 N N . ARG A 1 83 ? 1.873 11.024 -1.821 1.00 95.06 83 ARG A N 1
ATOM 631 C CA . ARG A 1 83 ? 1.365 12.407 -1.787 1.00 95.06 83 ARG A CA 1
ATOM 632 C C . ARG A 1 83 ? -0.157 12.448 -1.740 1.00 95.06 83 ARG A C 1
ATOM 634 O O . ARG A 1 83 ? -0.725 13.171 -0.921 1.00 95.06 83 ARG A O 1
ATOM 641 N N . THR A 1 84 ? -0.800 11.614 -2.550 1.00 95.56 84 THR A N 1
ATOM 642 C CA . THR A 1 84 ? -2.258 11.458 -2.565 1.00 95.56 84 THR A CA 1
ATOM 643 C C . THR A 1 84 ? -2.776 10.976 -1.205 1.00 95.56 84 THR A C 1
ATOM 645 O O . THR A 1 84 ? -3.723 11.548 -0.665 1.00 95.56 84 THR A O 1
ATOM 648 N N . MET A 1 85 ? -2.112 9.990 -0.588 1.00 95.44 85 MET A N 1
ATOM 649 C CA . MET A 1 85 ? -2.463 9.498 0.747 1.00 95.44 85 MET A CA 1
ATOM 650 C C . MET A 1 85 ? -2.305 10.580 1.811 1.00 95.44 85 MET A C 1
ATOM 652 O O . MET A 1 85 ? -3.176 10.718 2.664 1.00 95.44 85 MET A O 1
ATOM 656 N N . ARG A 1 86 ? -1.227 11.375 1.764 1.00 92.38 86 ARG A N 1
ATOM 657 C CA . ARG A 1 86 ? -1.015 12.490 2.705 1.00 92.38 86 ARG A CA 1
ATOM 658 C C . ARG A 1 86 ? -2.146 13.513 2.626 1.00 92.38 86 ARG A C 1
ATOM 660 O O . ARG A 1 86 ? -2.647 13.924 3.668 1.00 92.38 86 ARG A O 1
ATOM 667 N N . GLY A 1 87 ? -2.590 13.866 1.417 1.00 93.06 87 GLY A N 1
ATOM 668 C CA . GLY A 1 87 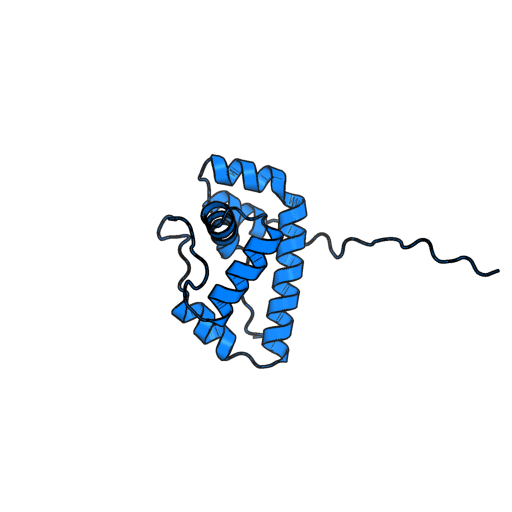? -3.741 14.755 1.218 1.00 93.06 87 GLY A CA 1
ATOM 669 C C . GLY A 1 87 ? -5.054 14.186 1.773 1.00 93.06 87 GLY A C 1
ATOM 670 O O . GLY A 1 87 ? -5.888 14.932 2.277 1.00 93.06 87 GLY A O 1
ATOM 671 N N . ASN A 1 88 ? -5.208 12.860 1.757 1.00 96.12 88 ASN A N 1
ATOM 672 C CA . ASN A 1 88 ? -6.415 12.156 2.200 1.00 96.12 88 ASN A CA 1
ATOM 673 C C . ASN A 1 88 ? -6.308 11.531 3.604 1.00 96.12 88 ASN A C 1
ATOM 675 O O . ASN A 1 88 ? -7.220 10.828 4.041 1.00 96.12 88 ASN A O 1
ATOM 679 N N . TYR A 1 89 ? -5.224 11.785 4.343 1.00 95.19 89 TYR A N 1
ATOM 680 C CA . TYR A 1 89 ? -4.847 10.990 5.517 1.00 95.19 89 TYR A CA 1
ATOM 681 C C . TYR A 1 89 ? -5.925 10.937 6.609 1.00 95.19 89 TYR A C 1
ATOM 683 O O . TYR A 1 89 ? -6.207 9.875 7.170 1.00 95.19 89 TYR A O 1
ATOM 691 N N . LYS A 1 90 ? -6.583 12.072 6.884 1.00 96.88 90 LYS A N 1
ATOM 692 C CA . LYS A 1 90 ? -7.670 12.149 7.873 1.00 96.88 90 LYS A CA 1
ATOM 693 C C . LYS A 1 90 ? -8.868 11.280 7.475 1.00 96.88 90 LYS A C 1
ATOM 695 O O . LYS A 1 90 ? -9.411 10.579 8.326 1.00 96.88 90 LYS A O 1
ATOM 700 N N . ALA A 1 91 ? -9.262 11.314 6.202 1.00 98.19 91 ALA A N 1
ATOM 701 C CA . ALA A 1 91 ? -10.367 10.509 5.688 1.00 98.19 91 ALA A CA 1
ATOM 702 C C . ALA A 1 91 ? -10.006 9.018 5.698 1.00 98.19 91 ALA A C 1
ATOM 704 O O . ALA A 1 91 ? -10.759 8.215 6.242 1.00 98.19 91 ALA A O 1
ATOM 705 N N . LEU A 1 92 ? -8.809 8.665 5.215 1.00 98.38 92 LEU A N 1
ATOM 706 C CA . LEU A 1 92 ? -8.303 7.289 5.230 1.00 98.38 92 LEU A CA 1
ATOM 707 C C . LEU A 1 92 ? -8.245 6.701 6.643 1.00 98.38 92 LEU A C 1
ATOM 709 O O . LEU A 1 92 ? -8.666 5.570 6.847 1.00 98.38 92 LEU A O 1
ATOM 713 N N . THR A 1 93 ? -7.801 7.474 7.637 1.00 97.75 93 THR A N 1
ATOM 714 C CA . THR A 1 93 ? -7.777 7.026 9.041 1.00 97.75 93 THR A CA 1
ATOM 715 C C . THR A 1 93 ? -9.188 6.772 9.584 1.00 97.75 93 THR A C 1
ATOM 717 O O . THR A 1 93 ? -9.400 5.836 10.354 1.00 97.75 93 THR A O 1
ATOM 720 N N . GLY A 1 94 ? -10.164 7.598 9.196 1.00 98.44 94 GLY A N 1
ATOM 721 C CA . GLY A 1 94 ? -11.569 7.394 9.553 1.00 98.44 94 GLY A CA 1
ATOM 722 C C . GLY A 1 94 ? -12.130 6.100 8.960 1.00 98.44 94 GLY A C 1
ATOM 723 O O . GLY A 1 94 ? -12.720 5.302 9.686 1.00 98.44 94 GLY A O 1
ATOM 724 N N . LEU A 1 95 ? -11.878 5.865 7.671 1.00 98.69 95 LEU A N 1
ATOM 725 C CA . LEU A 1 95 ? -12.301 4.654 6.963 1.00 98.69 95 LEU A CA 1
ATOM 726 C C . LEU A 1 95 ? -11.609 3.396 7.508 1.00 98.69 95 LEU A C 1
ATOM 728 O O . LEU A 1 95 ? -12.277 2.393 7.741 1.00 98.69 95 LEU A O 1
ATOM 732 N N . TRP A 1 96 ? -10.309 3.471 7.816 1.00 98.19 96 TRP A N 1
ATOM 733 C CA . TRP A 1 96 ? -9.558 2.391 8.464 1.00 98.19 96 TRP A CA 1
ATOM 734 C C . TRP A 1 96 ? -10.203 1.964 9.786 1.00 98.19 96 TRP A C 1
ATOM 736 O O . TRP A 1 96 ? -10.483 0.786 9.997 1.00 98.19 96 TRP A O 1
ATOM 746 N N . ARG A 1 97 ? -10.517 2.931 10.659 1.00 97.75 97 ARG A N 1
ATOM 747 C CA . ARG A 1 97 ? -11.182 2.670 11.949 1.00 97.75 97 ARG A CA 1
ATOM 748 C C . ARG A 1 97 ? -12.589 2.099 11.781 1.00 97.75 97 ARG A C 1
ATOM 750 O O . ARG A 1 97 ? -13.011 1.285 12.597 1.00 97.75 97 ARG A O 1
ATOM 757 N N . ALA A 1 98 ? -13.296 2.510 10.730 1.00 98.38 98 ALA A N 1
ATOM 758 C CA . ALA A 1 98 ? -14.593 1.955 10.358 1.00 98.38 98 ALA A CA 1
ATOM 759 C C . ALA A 1 98 ? -14.493 0.574 9.678 1.00 98.38 98 ALA A C 1
ATOM 761 O O . ALA A 1 98 ? -15.522 -0.056 9.451 1.00 98.38 98 ALA A O 1
ATOM 762 N N . LYS A 1 99 ? -13.275 0.098 9.374 1.00 98.06 99 LYS A N 1
ATOM 763 C CA . LYS A 1 99 ? -12.994 -1.109 8.580 1.00 98.06 99 LYS A CA 1
ATOM 764 C C . LYS A 1 99 ? -13.613 -1.071 7.175 1.00 98.06 99 LYS A C 1
ATOM 766 O O . LYS A 1 99 ? -13.903 -2.113 6.594 1.00 98.06 99 LYS A O 1
ATOM 771 N N . ASP A 1 100 ? -13.796 0.128 6.623 1.00 98.50 100 ASP A N 1
ATOM 772 C CA . ASP A 1 100 ? -14.323 0.339 5.272 1.00 98.50 100 ASP A CA 1
ATOM 773 C C . ASP A 1 100 ? -13.172 0.409 4.258 1.00 98.50 100 ASP A C 1
ATOM 775 O O . ASP A 1 100 ? -12.784 1.465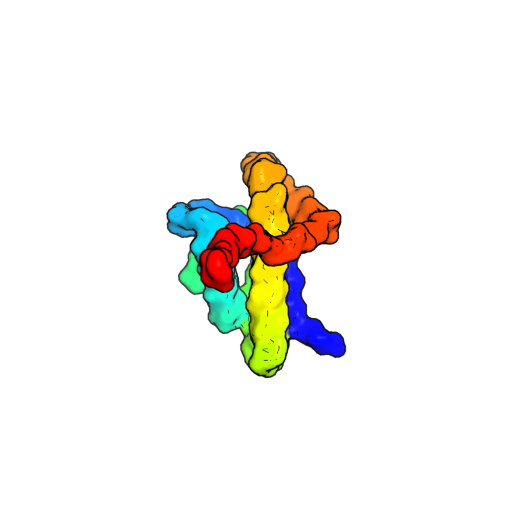 3.750 1.00 98.50 100 ASP A O 1
ATOM 779 N N . TYR A 1 101 ? -12.558 -0.750 4.028 1.00 98.44 101 TYR A N 1
ATOM 780 C CA . TYR A 1 101 ? -11.380 -0.895 3.175 1.00 98.44 101 TYR A CA 1
ATOM 781 C C . TYR A 1 101 ? -11.691 -0.630 1.693 1.00 98.44 101 TYR A C 1
ATOM 783 O O . TYR A 1 101 ? -10.862 -0.059 0.983 1.00 98.44 101 TYR A O 1
ATOM 791 N N . ASP A 1 102 ? -12.901 -0.963 1.238 1.00 98.44 102 ASP A N 1
ATOM 792 C CA . ASP A 1 102 ? -13.371 -0.640 -0.111 1.00 98.44 102 ASP A CA 1
ATOM 793 C C . ASP A 1 102 ? -13.457 0.873 -0.321 1.00 98.44 102 ASP A C 1
ATOM 795 O O . ASP A 1 102 ? -13.018 1.382 -1.356 1.0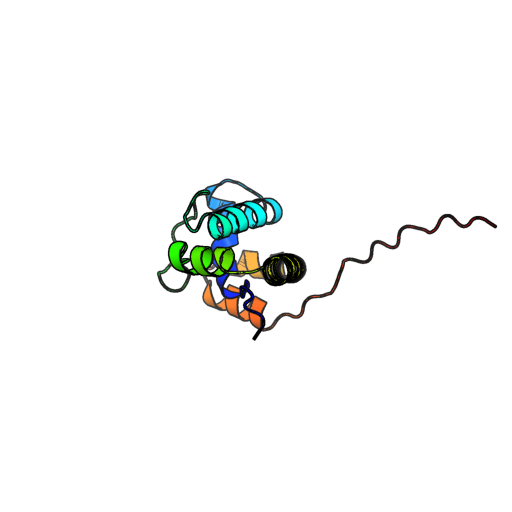0 98.44 102 ASP A O 1
ATOM 799 N N . ALA A 1 103 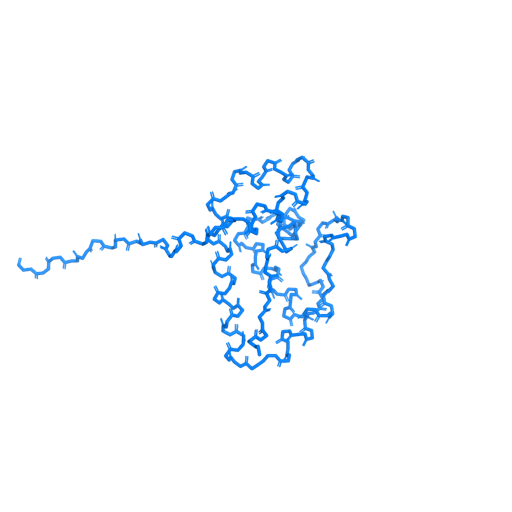? -13.980 1.621 0.656 1.00 98.56 103 ALA A N 1
ATOM 800 C CA . ALA A 1 103 ? -13.994 3.075 0.574 1.00 98.56 103 ALA A CA 1
ATOM 801 C C . ALA A 1 103 ? -12.582 3.673 0.606 1.00 98.56 103 ALA A C 1
ATOM 803 O O . ALA A 1 103 ? -12.353 4.685 -0.057 1.00 98.56 103 ALA A O 1
ATOM 804 N N . MET A 1 104 ? -11.619 3.062 1.313 1.00 98.69 104 MET A N 1
ATOM 805 C CA . MET A 1 104 ? -10.216 3.506 1.263 1.00 98.69 104 MET A CA 1
ATOM 806 C C . MET A 1 104 ? -9.650 3.393 -0.155 1.00 98.69 104 MET A C 1
ATOM 808 O O . MET A 1 104 ? -9.018 4.332 -0.638 1.00 98.69 104 MET A O 1
ATOM 812 N N . VAL A 1 105 ? -9.901 2.267 -0.830 1.00 98.44 105 VAL A N 1
ATOM 813 C CA . VAL A 1 105 ? -9.466 2.054 -2.218 1.00 98.44 105 VAL A CA 1
ATOM 814 C C . VAL A 1 105 ? -10.160 3.046 -3.152 1.00 98.44 105 VAL A C 1
ATOM 816 O O . VAL A 1 105 ? -9.476 3.775 -3.868 1.00 98.44 105 VAL A O 1
ATOM 819 N N . LYS A 1 106 ? -11.493 3.161 -3.082 1.00 98.38 106 LYS A N 1
ATOM 820 C CA . LYS A 1 106 ? -12.276 4.084 -3.926 1.00 98.38 106 LYS A CA 1
ATOM 821 C C . LYS A 1 106 ? -11.867 5.543 -3.745 1.00 98.38 106 LYS A C 1
ATOM 823 O O . LYS A 1 106 ? -11.810 6.287 -4.722 1.00 98.38 106 LYS A O 1
ATOM 828 N N . LEU A 1 107 ? -11.568 5.959 -2.513 1.00 98.31 107 LEU A N 1
ATOM 829 C CA . LEU A 1 107 ? -11.074 7.306 -2.234 1.00 98.31 107 LEU A CA 1
ATOM 830 C C . LEU A 1 107 ? -9.766 7.573 -2.983 1.00 98.31 107 LEU A C 1
ATOM 832 O O . LEU A 1 107 ? -9.620 8.620 -3.603 1.00 98.31 107 LEU A O 1
ATOM 836 N N . MET A 1 108 ? -8.835 6.619 -2.959 1.00 97.88 108 MET A N 1
ATOM 837 C CA . MET A 1 108 ? -7.548 6.753 -3.643 1.00 97.88 108 MET A CA 1
ATOM 838 C C . MET A 1 108 ? -7.666 6.645 -5.167 1.00 97.88 108 MET A C 1
ATOM 840 O O . MET A 1 108 ? -6.917 7.305 -5.877 1.00 97.88 108 MET A O 1
ATOM 844 N N . GLU A 1 109 ? -8.617 5.865 -5.683 1.00 96.69 109 GLU A N 1
ATOM 845 C CA . GLU A 1 109 ? -8.924 5.797 -7.118 1.00 96.69 109 GLU A CA 1
ATOM 846 C C . GLU A 1 109 ? -9.558 7.083 -7.657 1.00 96.69 109 GLU A C 1
ATOM 848 O O . GLU A 1 109 ? -9.289 7.465 -8.795 1.00 96.69 109 GLU A O 1
ATOM 853 N N . GLY A 1 110 ? -10.383 7.756 -6.849 1.00 94.50 110 GLY A N 1
ATOM 854 C CA . GLY A 1 110 ? -11.007 9.032 -7.204 1.00 94.50 110 GLY A CA 1
ATOM 855 C C . GLY A 1 110 ? -10.133 10.261 -6.935 1.00 94.50 110 GLY A C 1
ATOM 856 O O . GLY A 1 110 ? -10.446 11.350 -7.419 1.00 94.50 110 GLY A O 1
ATOM 857 N N . ALA A 1 111 ? -9.056 10.117 -6.162 1.00 93.50 111 ALA A N 1
ATOM 858 C CA . ALA A 1 111 ? -8.171 11.217 -5.809 1.00 93.50 111 ALA A CA 1
ATOM 859 C C . ALA A 1 111 ? -7.093 11.445 -6.876 1.00 93.50 111 ALA A C 1
ATOM 861 O O . ALA A 1 111 ? -6.527 10.515 -7.445 1.00 93.50 111 ALA A O 1
ATOM 862 N N . SER A 1 112 ? -6.776 12.716 -7.121 1.00 89.75 112 SER A N 1
ATOM 863 C CA . SER A 1 112 ? -5.652 13.106 -7.975 1.00 89.75 112 SER A CA 1
ATOM 864 C C . SER A 1 112 ? -4.409 13.378 -7.132 1.00 89.75 112 SER A C 1
ATOM 866 O O . SER A 1 112 ? -4.512 13.934 -6.037 1.00 89.75 112 SER A O 1
ATOM 868 N N . ASP A 1 113 ? -3.237 13.024 -7.661 1.00 88.94 113 ASP A N 1
ATOM 869 C CA . ASP A 1 113 ? -1.958 13.407 -7.063 1.00 88.94 113 ASP A CA 1
ATOM 870 C C . ASP A 1 113 ? -1.863 14.939 -7.013 1.00 88.94 113 ASP A C 1
ATOM 872 O O . ASP A 1 113 ? -1.910 15.576 -8.070 1.00 88.94 113 ASP A O 1
ATOM 876 N N . PRO A 1 114 ? -1.717 15.551 -5.821 1.00 87.25 114 PRO A N 1
ATOM 877 C CA . PRO A 1 114 ? -1.615 17.003 -5.693 1.00 87.25 114 PRO A CA 1
ATOM 878 C C . PRO A 1 114 ? -0.317 17.570 -6.292 1.00 87.25 114 PRO A C 1
ATOM 880 O O . PRO A 1 114 ? -0.131 18.784 -6.315 1.00 87.25 114 PRO A O 1
ATOM 883 N N . GLY A 1 115 ? 0.583 16.709 -6.773 1.00 85.38 115 GLY A N 1
ATOM 884 C CA . GLY A 1 115 ? 1.896 17.088 -7.263 1.00 85.38 115 GLY A CA 1
ATOM 885 C C . GLY A 1 115 ? 2.895 17.252 -6.116 1.00 85.38 115 GLY A C 1
ATOM 886 O O . GLY A 1 115 ? 2.525 17.184 -4.941 1.00 85.38 115 GLY A O 1
ATOM 887 N N . PRO A 1 116 ? 4.193 17.405 -6.429 1.00 81.94 116 PRO A N 1
ATOM 888 C CA . PRO A 1 116 ? 5.228 17.596 -5.422 1.00 81.94 116 PRO A CA 1
ATOM 889 C C . PRO A 1 116 ? 4.859 18.740 -4.476 1.00 81.94 116 PRO A C 1
ATOM 891 O O . PRO A 1 116 ? 4.403 19.787 -4.922 1.00 81.94 116 PRO A O 1
ATOM 894 N N . ILE A 1 117 ? 5.091 18.556 -3.174 1.00 67.44 117 ILE A N 1
ATOM 895 C CA . ILE A 1 117 ? 5.002 19.665 -2.224 1.00 67.44 117 ILE A CA 1
ATOM 896 C C . ILE A 1 117 ? 6.129 20.626 -2.602 1.00 67.44 117 ILE A C 1
ATOM 898 O O . ILE A 1 117 ? 7.297 20.348 -2.322 1.00 67.44 117 ILE A O 1
ATOM 902 N N . SER A 1 118 ? 5.793 21.711 -3.298 1.00 60.19 118 SER A N 1
ATOM 903 C CA . SER A 1 118 ? 6.725 22.788 -3.602 1.00 60.19 118 SER A CA 1
ATOM 904 C C . SER A 1 118 ? 7.162 23.388 -2.272 1.00 60.19 118 SER A C 1
ATOM 906 O O . SER A 1 118 ? 6.438 24.157 -1.647 1.00 60.19 118 SER A O 1
ATOM 908 N N . GLY A 1 119 ? 8.340 23.003 -1.795 1.00 47.81 119 GLY A N 1
ATOM 909 C CA . GLY A 1 119 ? 9.067 23.865 -0.888 1.00 47.81 119 GLY A CA 1
ATOM 910 C C . GLY A 1 119 ? 9.580 25.015 -1.734 1.00 47.81 119 GLY A C 1
ATOM 911 O O . GLY A 1 119 ? 10.590 24.841 -2.414 1.00 47.81 119 GLY A O 1
ATOM 912 N N . ASP A 1 120 ? 8.908 26.165 -1.705 1.00 44.59 120 ASP A N 1
ATOM 913 C CA . ASP A 1 120 ? 9.604 27.420 -1.966 1.00 44.59 120 ASP A CA 1
ATOM 914 C C . ASP A 1 120 ? 10.736 27.487 -0.937 1.00 44.59 120 ASP A C 1
ATOM 916 O O . ASP A 1 120 ? 10.561 27.888 0.213 1.00 44.59 120 ASP A O 1
ATOM 920 N N . LYS A 1 121 ? 11.923 27.013 -1.322 1.00 43.53 121 LYS A N 1
ATOM 921 C CA . LYS A 1 121 ? 13.142 27.492 -0.687 1.00 43.53 121 LYS A CA 1
ATOM 922 C C . LYS A 1 121 ? 13.156 28.985 -0.989 1.00 43.53 121 LYS A C 1
ATOM 924 O O . LYS A 1 121 ? 13.091 29.320 -2.173 1.00 43.53 121 LYS A O 1
ATOM 929 N N . PRO A 1 122 ? 13.259 29.877 0.011 1.00 43.50 122 PRO A N 1
ATOM 930 C CA . PRO A 1 122 ? 13.571 31.262 -0.278 1.00 43.50 122 PRO A CA 1
ATOM 931 C C . PRO A 1 122 ? 14.868 31.229 -1.078 1.00 43.50 122 PRO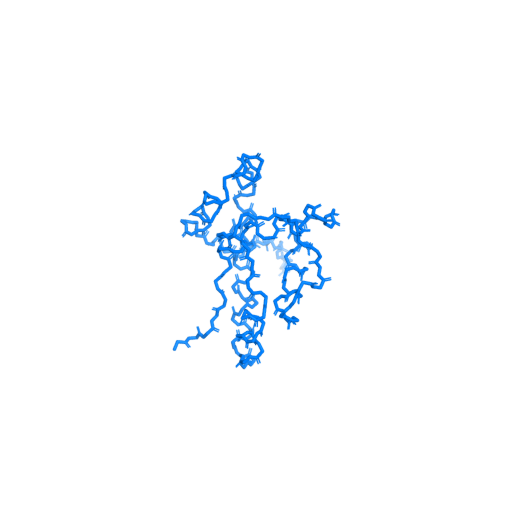 A C 1
ATOM 933 O O . PRO A 1 122 ? 15.901 30.763 -0.582 1.00 43.50 122 PRO A O 1
ATOM 936 N N . GLY A 1 123 ? 14.790 31.613 -2.351 1.00 43.97 123 GLY A N 1
ATOM 937 C CA . GLY A 1 123 ? 15.980 31.855 -3.139 1.00 43.97 123 GLY A CA 1
ATOM 938 C C . GLY A 1 123 ? 16.818 32.844 -2.347 1.00 43.97 123 GLY A C 1
ATOM 939 O O . GLY A 1 123 ? 16.304 33.872 -1.907 1.00 43.97 123 GLY A O 1
ATOM 940 N N . LYS A 1 124 ? 18.087 32.510 -2.113 1.00 50.91 124 LYS A N 1
ATOM 941 C CA . LYS A 1 124 ? 19.060 33.533 -1.749 1.00 50.91 124 LYS A CA 1
ATOM 942 C C . LYS A 1 124 ? 18.988 34.583 -2.852 1.00 50.91 124 LYS A C 1
ATOM 944 O O . LYS A 1 124 ? 19.351 34.305 -3.991 1.00 50.91 124 LYS A O 1
ATOM 949 N N . SER A 1 125 ? 18.426 35.736 -2.527 1.00 42.44 125 SER A N 1
ATOM 950 C CA . SER A 1 125 ? 18.538 36.930 -3.341 1.00 42.44 125 SER A CA 1
ATOM 951 C C . SER A 1 125 ? 19.971 37.422 -3.190 1.00 42.44 125 SER A C 1
ATOM 953 O O . SER A 1 125 ? 20.284 38.122 -2.232 1.00 42.44 125 SER A O 1
ATOM 955 N N . ASP A 1 126 ? 20.834 36.981 -4.101 1.00 53.09 126 ASP A N 1
ATOM 956 C CA . ASP A 1 126 ? 22.097 37.651 -4.379 1.00 53.09 126 ASP A CA 1
ATOM 957 C C . ASP A 1 126 ? 21.807 38.728 -5.436 1.00 53.09 126 ASP A C 1
ATOM 959 O O . ASP A 1 126 ? 21.681 38.423 -6.624 1.00 53.09 126 ASP A O 1
ATOM 963 N N . ALA A 1 127 ? 21.635 39.968 -4.974 1.00 48.88 127 ALA A N 1
ATOM 964 C CA . ALA A 1 127 ? 21.829 41.207 -5.729 1.00 48.88 127 ALA A CA 1
ATOM 965 C C . ALA A 1 127 ? 21.994 42.374 -4.748 1.00 48.88 127 ALA A C 1
ATOM 967 O O . ALA A 1 127 ? 21.108 42.531 -3.877 1.00 48.88 127 ALA A O 1
#

Secondary structure (DSSP, 8-state):
-------GGGHHHHHHHHHHHT--HHHHHHHHHHHHHHTS-SS------GGG---HHHHHHHHHT--HHHHHHHHHHHHHHHHHHHHHHHHHHHHHHTT-HHHHHHHHHHPPP--------------

pLDDT: mean 90.72, std 14.85, range [40.38, 98.69]

Sequence (127 aa):
MKNTINFNPLTPAVFAVGEKNDRDIGVAADMLMQNIREGREANTMGDLPIAHQVDWPRIGKAYAAMDEAGRKAVNDGLNAWLRTMRGNYKALTGLWRAKDYDAMVKLMEGASDPGPISGDKPGKSDA